Protein 2D46 (pdb70)

Sequence (61 aa):
GSHMYDNLYLHGIEDSEAGSADSYTSRPSDSDVSLEEDREAIRQEREQQAAIQLERAKSKP

Organism: Homo sapiens (NCBI:txid9606)

Foldseek 3Di:
DQPLLVLLVQDDQDFQFRDAQAFHHNHPTTRGHGSNVGDPVSVVSVVVSSVCVVVVVPDDD

CATH classification: 3.30.1310.30

Secondary structure (DSSP, 8-state):
---GGGGGG-SS---S---SSEE--SSS---EE-GGG--TTTHHHHHHHHHHHHHHHT---

Solvent-accessible surface area: 4422 Å² total; per-residue (Å²): 113,93,132,70,79,48,1,1,93,7,120,36,50,127,14,63,41,12,5,13,49,14,53,65,36,43,146,115,71,99,54,105,68,52,56,115,130,26,139,128,78,38,109,136,99,23,105,120,1,32,51,4,44,131,82,34,80,140,66,184,178

InterPro domains:
  IPR000584 Voltage-dependent calcium channel, L-type, beta subunit [PR01626] (212-226)
  IPR000584 Voltage-dependent calcium channel, L-type, beta subunit [PR01626] (227-241)
  IPR000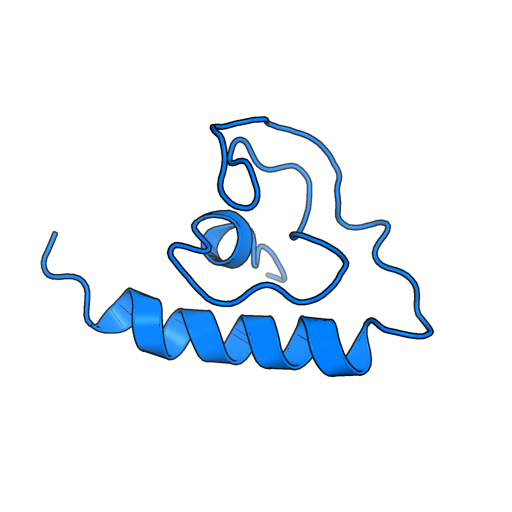584 Voltage-dependent calcium channel, L-type, beta subunit [PR01626] (242-257)
  IPR000584 Voltage-dependent calcium channel, L-type, beta subunit [PR01626] (258-272)
  IPR000584 Voltage-dependent calcium channel, L-type, beta subunit [PR01626] (291-305)
  IPR000584 Voltage-dependent calcium channel, L-type, beta subunit [PR01626] (306-321)
  IPR000584 Voltage-dependent calcium channel, L-type, beta subunit [PR01626] (324-340)
  IPR000584 Voltage-dependent calcium channel, L-type, beta subunit [PR01626] (345-360)
  IPR000584 Voltage-dependent calcium channel, L-type, beta subunit [PR01626] (361-372)
  IPR001452 SH3 domain [PS50002] (92-161)
  IPR008145 Guanylate kinase/L-type calcium channel beta subunit [PF00625] (218-398)
  IPR008145 Guanylate kinase/L-type calcium channel beta subunit [SM00072] (218-399)
  IPR027417 P-loop containing nucleoside triphosphate hydrolase [G3DSA:3.40.50.300] (220-417)
  IPR027417 P-loop containing nucleoside triphosphate hydrolase [SSF52540] (217-402)
  IPR036028 SH3-like domain superfamily [SSF50044] (73-216)
  IPR046937 Voltage-dependent L-type calcium channel subunit beta-1-4, N-terminal A domain [PF12052] (50-91)

Nearest PDB structures (foldseek):
  2d46-assembly1_A  TM=1.017E+00  e=4.114E-11  Homo sapiens

Structure (mmCIF, N/CA/C/O backbone):
data_2D46
#
_entry.id   2D46
#
loop_
_atom_site.group_PDB
_atom_site.id
_atom_site.type_symbol
_atom_site.label_atom_id
_atom_site.label_alt_id
_atom_site.label_comp_id
_atom_site.label_asym_id
_atom_site.label_entity_id
_atom_site.label_seq_id
_atom_site.pdbx_PDB_ins_code
_atom_site.Cartn_x
_atom_site.Cartn_y
_atom_site.Cartn_z
_atom_site.occupancy
_atom_site.B_iso_or_equiv
_atom_site.auth_seq_id
_atom_site.auth_comp_id
_atom_site.auth_asym_id
_atom_site.auth_atom_id
_atom_site.pdbx_PDB_model_num
ATOM 1 N N . GLY A 1 1 ? 3.148 -4.568 -15.318 1.00 0.00 1 GLY A N 1
ATOM 2 C CA . GLY A 1 1 ? 2.072 -3.782 -14.652 1.00 0.00 1 GLY A CA 1
ATOM 3 C C . GLY A 1 1 ? 2.478 -3.289 -13.276 1.00 0.00 1 GLY A C 1
ATOM 4 O O . GLY A 1 1 ? 3.003 -4.053 -12.464 1.00 0.00 1 GLY A O 1
ATOM 10 N N . SER A 1 2 ? 2.234 -2.008 -13.013 1.00 0.00 2 SER A N 1
ATOM 11 C CA . SER A 1 2 ? 2.576 -1.416 -11.724 1.00 0.00 2 SER A CA 1
ATOM 12 C C . SER A 1 2 ? 1.320 -1.147 -10.905 1.00 0.00 2 SER A C 1
ATOM 13 O O . SER A 1 2 ? 1.190 -0.102 -10.265 1.00 0.00 2 SER A O 1
ATOM 21 N N . HIS A 1 3 ? 0.400 -2.104 -10.928 1.00 0.00 3 HIS A N 1
ATOM 22 C CA . HIS A 1 3 ? -0.847 -1.988 -10.194 1.00 0.00 3 HIS A CA 1
ATOM 23 C C . HIS A 1 3 ? -0.688 -2.499 -8.770 1.00 0.00 3 HIS A C 1
ATOM 24 O O . HIS A 1 3 ? -1.383 -3.427 -8.351 1.00 0.00 3 HIS A O 1
ATOM 39 N N . MET A 1 4 ? 0.228 -1.892 -8.021 1.00 0.00 4 MET A N 1
ATOM 40 C CA . MET A 1 4 ? 0.461 -2.295 -6.640 1.00 0.00 4 MET A CA 1
ATOM 41 C C . MET A 1 4 ? -0.700 -1.865 -5.742 1.00 0.00 4 MET A C 1
ATOM 42 O O . MET A 1 4 ? -0.499 -1.532 -4.575 1.00 0.00 4 MET A O 1
ATOM 56 N N . TYR A 1 5 ? -1.918 -1.893 -6.283 1.00 0.00 5 TYR A N 1
ATOM 57 C CA . TYR A 1 5 ? -3.101 -1.527 -5.531 1.00 0.00 5 TYR A CA 1
ATOM 58 C C . TYR A 1 5 ? -3.245 -2.427 -4.314 1.00 0.00 5 TYR A C 1
ATOM 59 O O . TYR A 1 5 ? -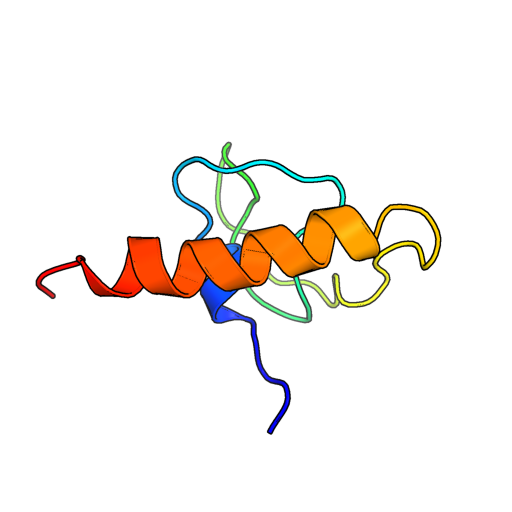3.874 -2.062 -3.321 1.00 0.00 5 TYR A O 1
ATOM 77 N N . ASP A 1 6 ? -2.650 -3.611 -4.405 1.00 0.00 6 ASP A N 1
ATOM 78 C CA . ASP A 1 6 ? -2.692 -4.578 -3.321 1.00 0.00 6 ASP A CA 1
ATOM 79 C C . ASP A 1 6 ? -2.129 -3.977 -2.041 1.00 0.00 6 ASP A C 1
ATOM 80 O O . ASP A 1 6 ? -2.553 -4.327 -0.940 1.00 0.00 6 ASP A O 1
ATOM 89 N N . ASN A 1 7 ? -1.181 -3.059 -2.195 1.00 0.00 7 ASN A N 1
ATOM 90 C CA . ASN A 1 7 ? -0.574 -2.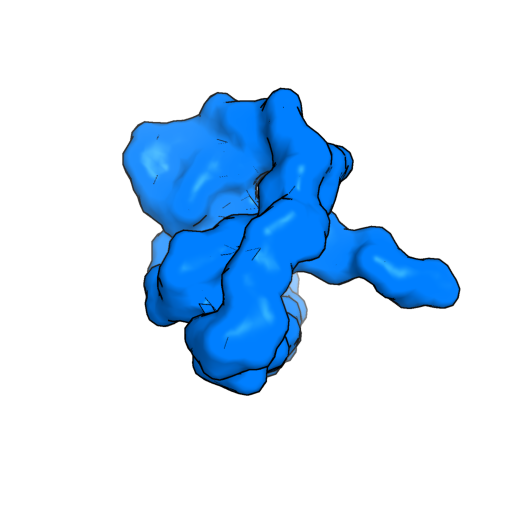395 -1.060 1.00 0.00 7 ASN A CA 1
ATOM 91 C C . ASN A 1 7 ? -1.615 -1.644 -0.242 1.00 0.00 7 ASN A C 1
ATOM 92 O O . ASN A 1 7 ? -1.506 -1.538 0.979 1.00 0.00 7 ASN A O 1
ATOM 103 N N . LEU A 1 8 ? -2.617 -1.115 -0.931 1.00 0.00 8 LEU A N 1
ATOM 104 C CA . LEU A 1 8 ? -3.683 -0.360 -0.283 1.00 0.00 8 LEU A CA 1
ATOM 105 C C . LEU A 1 8 ? -4.397 -1.238 0.750 1.00 0.00 8 LEU A C 1
ATOM 106 O O . LEU A 1 8 ? -4.908 -0.744 1.755 1.00 0.00 8 LEU A O 1
ATOM 122 N N . TYR A 1 9 ? -4.376 -2.554 0.512 1.00 0.00 9 TYR A N 1
ATOM 123 C CA . TYR A 1 9 ? -4.968 -3.532 1.432 1.00 0.00 9 TYR A CA 1
ATOM 124 C C . TYR A 1 9 ? -4.314 -3.412 2.812 1.00 0.00 9 TYR A C 1
ATOM 125 O O . TYR A 1 9 ? -4.785 -3.985 3.796 1.00 0.00 9 TYR A O 1
ATOM 143 N N . LEU A 1 10 ? -3.204 -2.673 2.841 1.00 0.00 10 LEU A N 1
ATOM 144 C CA . LEU A 1 10 ? -2.395 -2.430 4.029 1.00 0.00 10 LEU A CA 1
ATOM 145 C C . LEU A 1 10 ? -3.130 -2.640 5.349 1.00 0.00 10 LEU A C 1
ATOM 146 O O . LEU A 1 10 ? -3.732 -1.722 5.905 1.00 0.00 10 LEU A O 1
ATOM 162 N N . HIS A 1 11 ? -3.042 -3.865 5.844 1.00 0.00 11 HIS A N 1
ATOM 163 C CA . HIS A 1 11 ? -3.661 -4.245 7.103 1.00 0.00 11 HIS A CA 1
ATOM 164 C C . HIS A 1 11 ? -2.949 -3.608 8.301 1.00 0.00 11 HIS A C 1
ATOM 165 O O . HIS A 1 11 ? -3.601 -3.157 9.241 1.00 0.00 11 HIS A O 1
ATOM 180 N N . GLY A 1 12 ? -1.609 -3.581 8.281 1.00 0.00 12 GLY A N 1
ATOM 181 C CA . GLY A 1 12 ? -0.881 -2.997 9.404 1.00 0.00 12 GLY A CA 1
ATOM 182 C C . GLY A 1 12 ? 0.581 -2.661 9.122 1.00 0.00 12 GLY A C 1
ATOM 183 O O . GLY A 1 12 ? 1.482 -3.243 9.724 1.00 0.00 12 GLY A O 1
ATOM 187 N N . ILE A 1 13 ? 0.809 -1.696 8.234 1.00 0.00 13 ILE A N 1
ATOM 188 C CA . ILE A 1 13 ? 2.161 -1.243 7.887 1.00 0.00 13 ILE A CA 1
ATOM 189 C C . ILE A 1 13 ? 2.095 0.156 7.262 1.00 0.00 13 ILE A C 1
ATOM 190 O O . ILE A 1 13 ? 2.281 0.318 6.056 1.00 0.00 13 ILE A O 1
ATOM 206 N N . GLU A 1 14 ? 1.815 1.160 8.079 1.00 0.00 14 GLU A N 1
ATOM 207 C CA . GLU A 1 14 ? 1.704 2.532 7.573 1.00 0.00 14 GLU A CA 1
ATOM 208 C C . GLU A 1 14 ? 3.035 3.058 7.065 1.00 0.00 14 GLU A C 1
ATOM 209 O O . GLU A 1 14 ? 4.101 2.680 7.552 1.00 0.00 14 GLU A O 1
ATOM 221 N N . ASP A 1 15 ? 2.959 3.913 6.050 1.00 0.00 15 ASP A N 1
ATOM 222 C CA . ASP A 1 15 ? 4.158 4.478 5.436 1.00 0.00 15 ASP A CA 1
ATOM 223 C C . ASP A 1 15 ? 3.821 5.612 4.469 1.00 0.00 15 ASP A C 1
ATOM 224 O O . ASP A 1 15 ? 4.048 5.499 3.266 1.00 0.00 15 ASP A O 1
ATOM 233 N N . SER A 1 16 ? 3.281 6.694 5.010 1.00 0.00 16 SER A N 1
ATOM 234 C CA . SER A 1 16 ? 2.911 7.871 4.239 1.00 0.00 16 SER A CA 1
ATOM 235 C C . SER A 1 16 ? 1.770 7.609 3.265 1.00 0.00 16 SER A C 1
ATOM 236 O O . SER A 1 16 ? 0.604 7.514 3.644 1.00 0.00 16 SER A O 1
ATOM 244 N N . GLU A 1 17 ? 2.137 7.544 2.000 1.00 0.00 17 GLU A N 1
ATOM 245 C CA . GLU A 1 17 ? 1.209 7.351 0.909 1.00 0.00 17 GLU A CA 1
ATOM 246 C C . GLU A 1 17 ? 0.684 5.917 0.882 1.00 0.00 17 GLU A C 1
ATOM 247 O O . GLU A 1 17 ? 1.361 4.991 1.331 1.00 0.00 17 GLU A O 1
ATOM 259 N N . ALA A 1 18 ? -0.538 5.742 0.387 1.00 0.00 18 ALA A N 1
ATOM 260 C CA . ALA A 1 18 ? -1.161 4.426 0.338 1.00 0.00 18 ALA A CA 1
ATOM 261 C C . ALA A 1 18 ? -0.738 3.641 -0.889 1.00 0.00 18 ALA A C 1
ATOM 262 O O . ALA A 1 18 ? 0.085 2.730 -0.810 1.00 0.00 18 ALA A O 1
ATOM 269 N N . GLY A 1 19 ? -1.317 3.993 -2.017 1.00 0.00 19 GLY A N 1
ATOM 270 C CA . GLY A 1 19 ? -1.003 3.307 -3.246 1.00 0.00 19 GLY A CA 1
ATOM 271 C C . GLY A 1 19 ? -1.381 4.098 -4.471 1.00 0.00 19 GLY A C 1
ATOM 272 O O . GLY A 1 19 ? -0.727 5.082 -4.807 1.00 0.00 19 GLY A O 1
ATOM 276 N N . SER A 1 20 ? -2.432 3.658 -5.144 1.00 0.00 20 SER A N 1
ATOM 277 C CA . SER A 1 20 ? -2.890 4.311 -6.343 1.00 0.00 20 SER A CA 1
ATOM 278 C C . SER A 1 20 ? -4.269 3.811 -6.726 1.00 0.00 20 SER A C 1
ATOM 279 O O . SER A 1 20 ? -4.643 2.675 -6.432 1.00 0.00 20 SER A O 1
ATOM 287 N N . ALA A 1 21 ? -5.014 4.708 -7.343 1.00 0.00 21 ALA A N 1
ATOM 288 C CA . ALA A 1 21 ? -6.396 4.481 -7.774 1.00 0.00 21 ALA A CA 1
ATOM 289 C C . ALA A 1 21 ? -6.947 3.140 -7.311 1.00 0.00 21 ALA A C 1
ATOM 290 O O . ALA A 1 21 ? -7.197 2.244 -8.113 1.00 0.00 21 ALA A O 1
ATOM 297 N N . ASP A 1 22 ? -7.133 3.014 -5.998 1.00 0.00 22 ASP A N 1
ATOM 298 C CA . ASP A 1 22 ? -7.652 1.787 -5.429 1.00 0.00 22 ASP A CA 1
ATOM 299 C C . ASP A 1 22 ? -8.570 2.055 -4.241 1.00 0.00 22 ASP A C 1
ATOM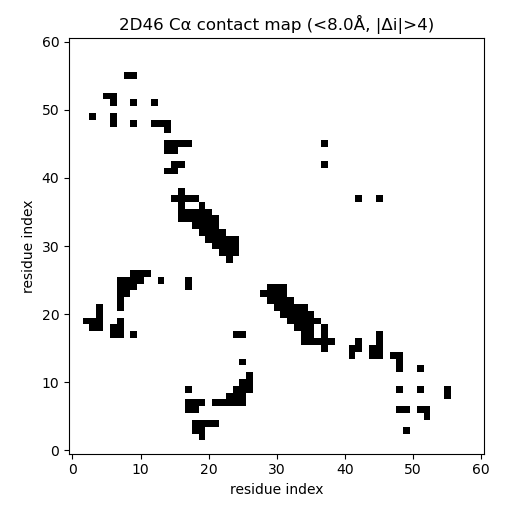 300 O O . ASP A 1 22 ? -8.372 3.014 -3.495 1.00 0.00 22 ASP A O 1
ATOM 309 N N . SER A 1 23 ? -9.609 1.218 -4.122 1.00 0.00 23 SER A N 1
ATOM 310 C CA . SER A 1 23 ? -10.628 1.348 -3.084 1.00 0.00 23 SER A CA 1
ATOM 311 C C . SER A 1 23 ? -10.269 0.641 -1.783 1.00 0.00 23 SER A C 1
ATOM 312 O O . SER A 1 23 ? -10.809 -0.416 -1.461 1.00 0.00 23 SER A O 1
ATOM 320 N N . TYR A 1 24 ? -9.383 1.271 -1.026 1.00 0.00 24 TYR A N 1
ATOM 321 C CA . TYR A 1 24 ? -8.961 0.767 0.271 1.00 0.00 24 TYR A CA 1
ATOM 322 C C . TYR A 1 24 ? -8.332 1.906 1.084 1.00 0.00 24 TYR A C 1
ATOM 323 O O . TYR A 1 24 ? -7.528 2.676 0.557 1.00 0.00 24 TYR A O 1
ATOM 341 N N . THR A 1 25 ? -8.686 2.019 2.363 1.00 0.00 25 THR A N 1
ATOM 342 C CA . THR A 1 25 ? -8.134 3.058 3.203 1.00 0.00 25 THR A CA 1
ATOM 343 C C . THR A 1 25 ? -6.922 2.504 3.909 1.00 0.00 25 THR A C 1
ATOM 344 O O . THR A 1 25 ? -6.764 1.293 3.984 1.00 0.00 25 THR A O 1
ATOM 355 N N . SER A 1 26 ? -6.068 3.391 4.390 1.00 0.00 26 SER A N 1
ATOM 356 C CA . SER A 1 26 ? -4.823 3.001 5.049 1.00 0.00 26 SER A CA 1
ATOM 357 C C . SER A 1 26 ? -5.041 2.159 6.301 1.00 0.00 26 SER A C 1
ATOM 358 O O . SER A 1 26 ? -4.246 1.265 6.592 1.00 0.00 26 SER A O 1
ATOM 366 N N . ARG A 1 27 ? -6.097 2.437 7.045 1.00 0.00 27 ARG A N 1
ATOM 367 C CA . ARG A 1 27 ? -6.363 1.685 8.261 1.00 0.00 27 ARG A CA 1
ATOM 368 C C . ARG A 1 27 ? -7.808 1.829 8.737 1.00 0.00 27 ARG A C 1
ATOM 369 O O . ARG A 1 27 ? -8.439 0.842 9.115 1.00 0.00 27 ARG A O 1
ATOM 390 N N . PRO A 1 28 ? -8.341 3.060 8.777 1.00 0.00 28 PRO A N 1
ATOM 391 C CA . PRO A 1 28 ? -9.695 3.313 9.263 1.00 0.00 28 PRO A CA 1
ATOM 392 C C . PRO A 1 28 ? -10.823 2.834 8.348 1.00 0.00 28 PRO A C 1
ATOM 393 O O . PRO A 1 28 ? -11.961 2.740 8.808 1.00 0.00 28 PRO A O 1
ATOM 404 N N . SER A 1 29 ? -10.568 2.549 7.062 1.00 0.00 29 SER A N 1
ATOM 405 C CA . SER A 1 29 ? -11.689 2.125 6.218 1.00 0.00 29 SER A CA 1
ATOM 406 C C . SER A 1 29 ? -11.325 1.538 4.830 1.00 0.00 29 SER A C 1
ATOM 407 O O . SER A 1 29 ? -10.488 0.643 4.705 1.00 0.00 29 SER A O 1
ATOM 415 N N . ASP A 1 30 ? -12.018 2.066 3.811 1.00 0.00 30 ASP A N 1
ATOM 416 C CA . ASP A 1 30 ? -11.903 1.678 2.410 1.00 0.00 30 ASP A CA 1
ATOM 417 C C . ASP A 1 30 ? -12.232 2.884 1.536 1.00 0.00 30 ASP A C 1
ATOM 418 O O . ASP A 1 30 ? -13.290 3.480 1.686 1.00 0.00 30 ASP A O 1
ATOM 427 N N . SER A 1 31 ? -11.328 3.254 0.640 1.00 0.00 31 SER A N 1
ATOM 428 C CA . SER A 1 31 ? -11.546 4.405 -0.228 1.00 0.00 31 SER A CA 1
ATOM 429 C C . SER A 1 31 ? -10.805 4.240 -1.547 1.00 0.00 31 SER A C 1
ATOM 430 O O . SER A 1 31 ? -9.620 3.899 -1.559 1.00 0.00 31 SER A O 1
ATOM 438 N N . ASP A 1 32 ? -11.509 4.465 -2.658 1.00 0.00 32 ASP A N 1
ATOM 439 C CA . ASP A 1 32 ? -10.907 4.326 -3.976 1.00 0.00 32 ASP A CA 1
ATOM 440 C C . ASP A 1 32 ? -10.447 5.648 -4.535 1.00 0.00 32 ASP A C 1
ATOM 441 O O . ASP A 1 32 ? -11.265 6.495 -4.852 1.00 0.00 32 ASP A O 1
ATOM 450 N N . VAL A 1 33 ? -9.134 5.819 -4.682 1.00 0.00 33 VAL A N 1
ATOM 451 C CA . VAL A 1 33 ? -8.618 7.058 -5.231 1.00 0.00 33 VAL A CA 1
ATOM 452 C C . VAL A 1 33 ? -7.175 6.947 -5.732 1.00 0.00 33 VAL A C 1
ATOM 453 O O . VAL A 1 33 ? -6.380 6.168 -5.206 1.00 0.00 33 VAL A O 1
ATOM 466 N N . SER A 1 34 ? -6.860 7.747 -6.763 1.00 0.00 34 SER A N 1
ATOM 467 C CA . SER A 1 34 ? -5.5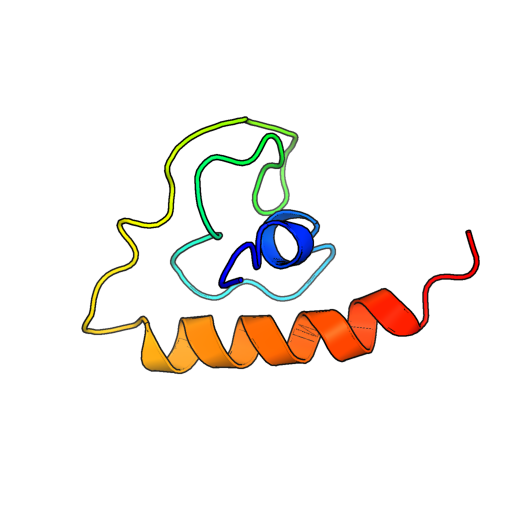29 7.761 -7.376 1.00 0.00 34 SER A CA 1
ATOM 468 C C . SER A 1 34 ? -4.455 8.234 -6.399 1.00 0.00 34 SER A C 1
ATOM 469 O O . SER A 1 34 ? -3.893 9.320 -6.550 1.00 0.00 34 SER A O 1
ATOM 477 N N . LEU A 1 35 ? -4.180 7.407 -5.396 1.00 0.00 35 LEU A N 1
ATOM 478 C CA . LEU A 1 35 ? -3.177 7.720 -4.384 1.00 0.00 35 LEU A CA 1
ATOM 479 C C . LEU A 1 35 ? -1.737 7.524 -4.886 1.00 0.00 35 LEU A C 1
ATOM 480 O O . LEU A 1 35 ? -0.794 7.584 -4.096 1.00 0.00 35 LEU A O 1
ATOM 496 N N . GLU A 1 36 ? -1.560 7.329 -6.201 1.00 0.00 36 GLU A N 1
ATOM 497 C CA . GLU A 1 36 ? -0.221 7.162 -6.785 1.00 0.00 36 GLU A CA 1
ATOM 498 C C . GLU A 1 36 ? 0.607 8.429 -6.589 1.00 0.00 36 GLU A C 1
ATOM 499 O O . GLU A 1 36 ? 1.806 8.460 -6.865 1.00 0.00 36 GLU A O 1
ATOM 511 N N . GLU A 1 37 ? -0.065 9.469 -6.124 1.00 0.00 37 GLU A N 1
ATOM 512 C CA . GLU A 1 37 ? 0.531 10.770 -5.878 1.00 0.00 37 GLU A CA 1
ATOM 513 C C . GLU A 1 37 ? 1.557 10.744 -4.739 1.00 0.00 37 GLU A C 1
ATOM 514 O O . GLU A 1 37 ? 1.915 11.794 -4.203 1.00 0.00 37 GLU A O 1
ATOM 526 N N . ASP A 1 3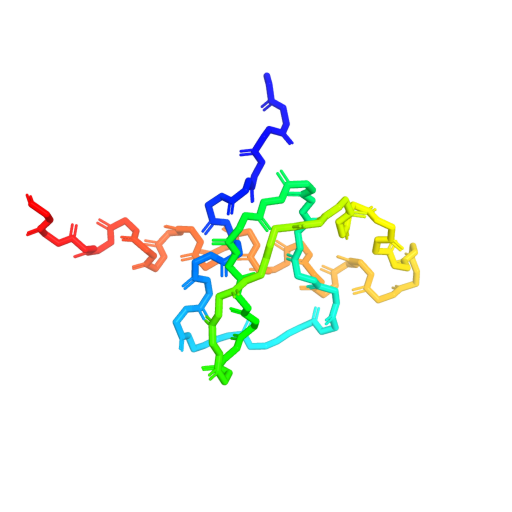8 ? 2.015 9.553 -4.353 1.00 0.00 38 ASP A N 1
ATOM 527 C CA . ASP A 1 38 ? 2.978 9.426 -3.264 1.00 0.00 38 ASP A CA 1
ATOM 528 C C . ASP A 1 38 ? 4.179 10.341 -3.454 1.00 0.00 38 ASP A C 1
ATOM 529 O O . ASP A 1 38 ? 4.793 10.377 -4.518 1.00 0.00 38 ASP A O 1
ATOM 538 N N . ARG A 1 39 ? 4.509 11.075 -2.392 1.00 0.00 39 ARG A N 1
ATOM 539 C CA . ARG A 1 39 ? 5.636 11.982 -2.417 1.00 0.00 39 ARG A CA 1
ATOM 540 C C . ARG A 1 39 ? 6.908 11.265 -2.784 1.00 0.00 39 ARG A C 1
ATOM 541 O O . ARG A 1 39 ? 7.254 10.247 -2.187 1.00 0.00 39 ARG A O 1
ATOM 562 N N . GLU A 1 40 ? 7.623 11.821 -3.733 1.00 0.00 40 GLU A N 1
ATOM 563 C CA . GLU A 1 40 ? 8.889 11.246 -4.136 1.00 0.00 40 GLU A CA 1
ATOM 564 C C . GLU A 1 40 ? 9.847 11.242 -2.951 1.00 0.00 40 GLU A C 1
ATOM 565 O O . GLU A 1 40 ? 10.823 10.492 -2.927 1.00 0.00 40 GLU A O 1
ATOM 577 N N . ALA A 1 41 ? 9.560 12.094 -1.964 1.00 0.00 41 ALA A N 1
ATOM 578 C CA . ALA A 1 41 ? 10.394 12.183 -0.781 1.00 0.00 41 ALA A CA 1
ATOM 579 C C . ALA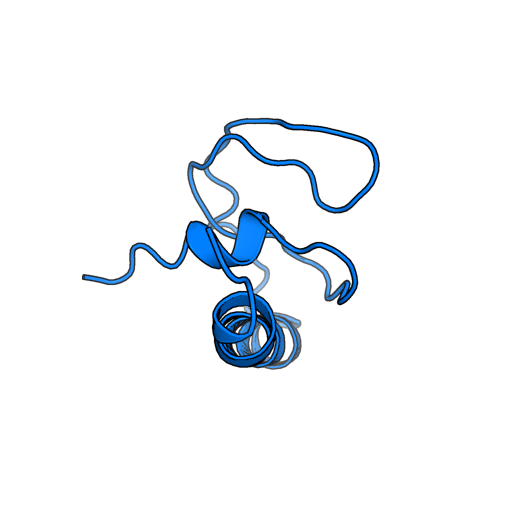 A 1 41 ? 10.294 10.928 0.086 1.00 0.00 41 ALA A C 1
ATOM 580 O O . ALA A 1 41 ? 11.257 10.173 0.223 1.00 0.00 41 ALA A O 1
ATOM 587 N N . ILE A 1 42 ? 9.118 10.719 0.672 1.00 0.00 42 ILE A N 1
ATOM 588 C CA . ILE A 1 42 ? 8.872 9.568 1.534 1.00 0.00 42 ILE A CA 1
ATOM 589 C C . ILE A 1 42 ? 8.443 8.317 0.770 1.00 0.00 42 ILE A C 1
ATOM 590 O O . ILE A 1 42 ? 8.011 7.339 1.382 1.00 0.00 42 ILE A O 1
ATOM 606 N N . ARG A 1 43 ? 8.551 8.332 -0.557 1.00 0.00 43 ARG A N 1
ATOM 607 C CA . ARG A 1 43 ? 8.137 7.171 -1.340 1.00 0.00 43 ARG A CA 1
ATOM 608 C C . ARG A 1 43 ? 9.077 6.007 -1.103 1.00 0.00 43 ARG A C 1
ATOM 609 O O . ARG A 1 43 ? 8.668 4.848 -1.180 1.00 0.00 43 ARG A O 1
ATOM 630 N N . GLN A 1 44 ? 10.329 6.307 -0.776 1.00 0.00 44 GLN A N 1
ATOM 631 C CA . GLN A 1 44 ? 11.287 5.254 -0.493 1.00 0.00 44 GLN A CA 1
ATOM 632 C C . GLN A 1 44 ? 10.725 4.367 0.607 1.00 0.00 44 GLN A C 1
ATOM 633 O O . GLN A 1 44 ? 10.715 3.141 0.493 1.00 0.00 44 GLN A O 1
ATOM 647 N N . GLU A 1 45 ? 10.200 5.008 1.651 1.00 0.00 45 GLU A N 1
ATOM 648 C CA . GLU A 1 45 ? 9.576 4.288 2.741 1.00 0.00 45 GLU A CA 1
ATOM 649 C C . GLU A 1 45 ? 8.336 3.579 2.224 1.00 0.00 45 GLU A C 1
ATOM 650 O O . GLU A 1 45 ? 8.076 2.423 2.554 1.00 0.00 45 GLU A O 1
ATOM 662 N N . ARG A 1 46 ? 7.578 4.290 1.390 1.00 0.00 46 ARG A N 1
ATOM 663 C CA . ARG A 1 46 ? 6.379 3.757 0.796 1.00 0.00 46 ARG A CA 1
ATOM 664 C C . ARG A 1 46 ? 6.697 2.470 0.034 1.00 0.00 46 ARG A C 1
ATOM 665 O O . ARG A 1 46 ? 5.932 1.513 0.073 1.00 0.00 46 ARG A O 1
ATOM 686 N N . GLU A 1 47 ? 7.850 2.434 -0.633 1.00 0.00 47 GLU A N 1
ATOM 687 C CA . GLU A 1 47 ? 8.261 1.250 -1.354 1.00 0.00 47 GLU A CA 1
ATOM 688 C C . GLU A 1 47 ? 8.338 0.069 -0.410 1.00 0.00 47 GLU A C 1
ATOM 689 O O . GLU A 1 47 ? 7.981 -1.048 -0.767 1.00 0.00 47 GLU A O 1
ATOM 701 N N . GLN A 1 48 ? 8.767 0.328 0.817 1.00 0.00 48 GLN A N 1
ATOM 702 C CA . GLN A 1 48 ? 8.831 -0.723 1.814 1.00 0.00 48 GLN A CA 1
ATOM 703 C C . GLN A 1 48 ? 7.451 -1.303 1.978 1.00 0.00 48 GLN A C 1
ATOM 704 O O . GLN A 1 48 ? 7.294 -2.491 2.242 1.00 0.00 48 GLN A O 1
ATOM 718 N N . GLN A 1 49 ? 6.435 -0.468 1.765 1.00 0.00 49 GLN A N 1
ATOM 719 C CA . GLN A 1 49 ? 5.086 -0.945 1.840 1.00 0.00 49 GLN A CA 1
ATOM 720 C C . GLN A 1 49 ? 4.917 -2.083 0.859 1.00 0.00 49 GLN A C 1
ATOM 721 O O . GLN A 1 49 ? 4.221 -3.058 1.136 1.00 0.00 49 GLN A O 1
ATOM 735 N N . ALA A 1 50 ? 5.592 -1.972 -0.288 1.00 0.00 50 ALA A N 1
ATOM 736 C CA . ALA A 1 50 ? 5.530 -3.032 -1.278 1.00 0.00 50 ALA A CA 1
ATOM 737 C C . ALA A 1 50 ? 5.857 -4.356 -0.603 1.00 0.00 50 ALA A C 1
ATOM 738 O O . ALA A 1 50 ? 5.250 -5.384 -0.902 1.00 0.00 50 ALA A O 1
ATOM 745 N N . ALA A 1 51 ? 6.808 -4.315 0.340 1.00 0.00 51 ALA A N 1
ATOM 746 C CA . ALA A 1 51 ? 7.183 -5.512 1.083 1.00 0.00 51 ALA A CA 1
ATOM 747 C C . ALA A 1 51 ? 5.964 -6.083 1.784 1.00 0.00 51 ALA A C 1
ATOM 748 O O . ALA A 1 51 ? 5.810 -7.297 1.902 1.00 0.00 51 ALA A O 1
ATOM 755 N N . ILE A 1 52 ? 5.083 -5.192 2.227 1.00 0.00 52 ILE A N 1
ATOM 756 C CA . ILE A 1 52 ? 3.856 -5.605 2.892 1.00 0.00 52 ILE A CA 1
ATOM 757 C C . ILE A 1 52 ? 3.149 -6.649 2.041 1.00 0.00 52 ILE A C 1
ATOM 758 O O . ILE A 1 52 ? 2.530 -7.576 2.563 1.00 0.00 52 ILE A O 1
ATOM 774 N N . GLN A 1 53 ? 3.262 -6.505 0.716 1.00 0.00 53 GLN A N 1
ATOM 775 C CA . GLN A 1 53 ? 2.655 -7.446 -0.200 1.00 0.00 53 GLN A CA 1
ATOM 776 C C . GLN A 1 53 ? 3.038 -8.856 0.189 1.00 0.00 53 GLN A C 1
ATOM 777 O O . GLN A 1 53 ? 2.210 -9.767 0.190 1.00 0.00 53 GLN A O 1
ATOM 791 N N . LEU A 1 54 ? 4.295 -9.011 0.571 1.00 0.00 54 LEU A N 1
ATOM 792 C CA . LEU A 1 54 ? 4.795 -10.290 1.024 1.00 0.00 54 LEU A CA 1
ATOM 793 C C . LEU A 1 54 ? 4.001 -10.707 2.248 1.00 0.00 54 LEU A C 1
ATOM 794 O O . LEU A 1 54 ? 3.578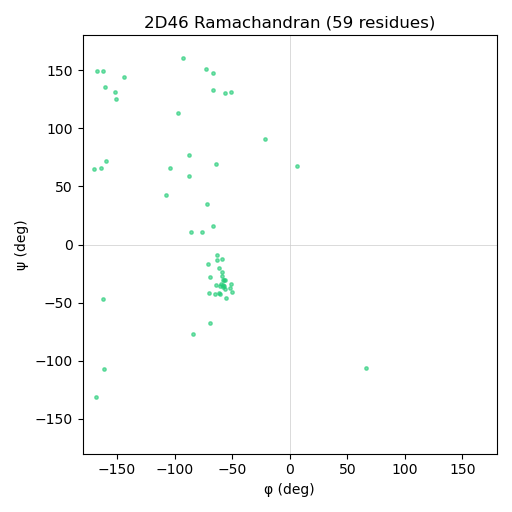 -11.856 2.376 1.00 0.00 54 LEU A O 1
ATOM 810 N N . GLU A 1 55 ? 3.766 -9.736 3.128 1.00 0.00 55 GLU A N 1
ATOM 811 C CA . GLU A 1 55 ? 2.979 -9.957 4.320 1.00 0.00 55 GLU A CA 1
ATOM 812 C C . GLU A 1 55 ? 1.559 -10.364 3.932 1.00 0.00 55 GLU A C 1
ATOM 813 O O . GLU A 1 55 ? 0.971 -11.268 4.527 1.00 0.00 55 GLU A O 1
ATOM 825 N N . ARG A 1 56 ? 1.023 -9.686 2.917 1.00 0.00 56 ARG A N 1
ATOM 826 C CA . ARG A 1 56 ? -0.319 -9.965 2.421 1.00 0.00 56 ARG A CA 1
ATOM 827 C C . ARG A 1 56 ? -0.397 -11.374 1.840 1.00 0.00 56 ARG A C 1
ATOM 828 O O . ARG A 1 56 ? -1.420 -12.048 1.954 1.00 0.00 56 ARG A O 1
ATOM 849 N N . ALA A 1 57 ? 0.697 -11.811 1.224 1.00 0.00 57 ALA A N 1
ATOM 850 C CA . ALA A 1 57 ? 0.765 -13.143 0.632 1.00 0.00 57 ALA A CA 1
ATOM 851 C C . ALA A 1 57 ? 0.444 -14.219 1.666 1.00 0.00 57 ALA A C 1
ATOM 852 O O . ALA A 1 57 ? -0.082 -15.280 1.330 1.00 0.00 57 ALA A O 1
ATOM 859 N N . LYS A 1 58 ? 0.767 -13.937 2.927 1.00 0.00 58 LYS A N 1
ATOM 860 C CA . LYS A 1 58 ? 0.514 -14.870 4.010 1.00 0.00 58 LYS A CA 1
ATOM 861 C C . LYS A 1 58 ? -0.985 -15.125 4.187 1.00 0.00 58 LYS A C 1
ATOM 862 O O . LYS A 1 58 ? -1.385 -16.064 4.877 1.00 0.00 58 LYS A O 1
ATOM 881 N N . SER A 1 59 ? -1.810 -14.289 3.562 1.00 0.00 59 SER A N 1
ATOM 882 C CA . SER A 1 59 ? -3.257 -14.432 3.652 1.00 0.00 59 SER A CA 1
ATOM 883 C C . SER A 1 59 ? -3.720 -15.717 2.974 1.00 0.00 59 SER A C 1
ATOM 884 O O . SER A 1 59 ? -3.296 -16.028 1.861 1.00 0.00 59 SER A O 1
ATOM 892 N N . LYS A 1 60 ? -4.584 -16.461 3.659 1.00 0.00 60 LYS A N 1
ATOM 893 C CA . LYS A 1 60 ? -5.112 -17.714 3.142 1.00 0.00 60 LYS A CA 1
ATOM 894 C C . LYS A 1 60 ? -6.553 -17.558 2.641 1.00 0.00 60 LYS A C 1
ATOM 895 O O . LYS A 1 60 ? -7.476 -18.134 3.219 1.00 0.00 60 LYS A O 1
ATOM 914 N N . PRO A 1 61 ? -6.776 -16.780 1.568 1.00 0.00 61 PRO A N 1
ATOM 915 C CA . PRO A 1 61 ? -8.120 -16.574 1.019 1.00 0.00 61 PRO A CA 1
ATOM 916 C C . PRO A 1 61 ? -8.729 -17.865 0.482 1.00 0.00 61 PRO A C 1
ATOM 917 O O . PRO A 1 61 ? -7.965 -18.713 -0.025 1.00 0.00 61 PRO A O 1
#

Radius of gyration: 10.69 Å; Cα contacts (8 Å, |Δi|>4): 96; chains: 1; bounding box: 23×30×24 Å

GO terms:
  GO:0005515 protein binding (F, IPI)
  GO:0045202 synapse (C, IDA)
  GO:0005886 plasma membrane (C, IDA)
  GO:0005829 cytosol (C, TAS)
  GO:0005245 voltage-gated calcium channel activity (F, IDA)
  GO:0005246 calcium channel regulator activity (F, IDA)
  GO:0005891 voltage-gated calcium channel complex (C, IDA)
  GO:0009898 cytoplasmic side of plasma membrane (C, TAS)
  GO:0070588 calcium ion transmembrane transport (P, IMP)